Protein AF-A0A957D432-F1 (afdb_monomer)

Radius of gyration: 18.03 Å; Cα contacts (8 Å, |Δi|>4): 94; chains: 1; bounding box: 49×37×46 Å

Sequence (124 aa):
MTIDTNSYHFKAEIKQLLHILVHSLYKDRDIFLRELISNASDALTRMHFEMLTNRDVLDADAELALHIEVPEAAEGEPKRIIIKDSGIGMTREELVQNLGTIAQSGAREFLSRIGESDMDPSDV

Secondary structure (DSSP, 8-state):
--------PPPHHHHHHHHHHHHHHTT-TTHHHHHHHHHHHHHHHHHHHHHHH-S--S-TT----EEEE-PPPPTTSPP--EEEE-S----HHHHHHHTTTT-TTHHHHHHHHHHHS---GGG-

pLDDT: mean 79.61, std 14.27, range [41.69, 96.75]

Solvent-accessible surface area (backbone atoms only — not comparable to full-atom values): 7797 Å² total; per-residue (Å²): 133,86,80,86,84,81,88,80,75,68,44,73,69,52,55,53,49,52,54,53,48,58,65,38,42,72,78,49,69,62,52,64,56,54,54,54,51,50,54,39,52,54,28,34,52,53,30,54,51,46,59,76,74,44,88,82,57,91,60,86,81,62,75,78,50,77,50,80,46,71,64,84,56,56,94,92,51,78,79,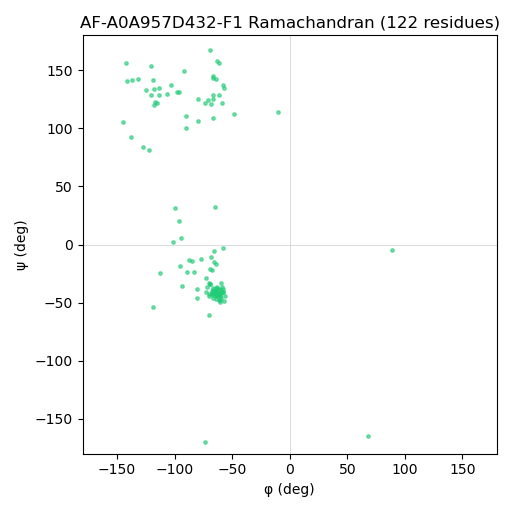56,76,46,79,48,59,56,30,63,76,74,54,74,67,49,46,50,39,58,75,44,44,73,56,90,56,63,63,61,53,50,53,49,50,50,73,76,34,98,58,60,75,78,82,111

Foldseek 3Di:
DDDDDDDADADPLVVVLVVLCVVLCVVPVCVVVVVVVVVLVVQLVQQLVCLVPPPPPPDSPDDFDWDWDFDDADVPGDGDIDIDGPGPDDDPVCCCPPVRPPPPPDSVVVVVVVVVDVDRPVVD

Mean predicted aligned error: 9.32 Å

Structure (mmCIF, N/CA/C/O backbone):
data_AF-A0A957D432-F1
#
_entry.id   AF-A0A957D432-F1
#
loop_
_atom_site.group_PDB
_atom_site.id
_atom_site.type_symbol
_atom_site.label_atom_id
_atom_site.label_alt_id
_atom_site.label_comp_id
_atom_site.label_asym_id
_atom_site.label_entity_id
_atom_site.label_seq_id
_atom_site.pdbx_PDB_ins_code
_atom_site.Cartn_x
_atom_site.Cartn_y
_atom_site.Cartn_z
_atom_site.occupancy
_atom_site.B_iso_or_equiv
_atom_site.auth_seq_id
_atom_site.auth_comp_id
_atom_site.auth_asym_id
_atom_site.auth_atom_id
_atom_site.pdbx_PDB_model_num
ATOM 1 N N . MET A 1 1 ? -24.585 2.915 -14.059 1.00 41.69 1 MET A N 1
ATOM 2 C CA . MET A 1 1 ? -23.945 3.693 -12.981 1.00 41.69 1 MET A CA 1
ATOM 3 C C . MET A 1 1 ? -22.870 4.537 -13.648 1.00 41.69 1 MET A C 1
ATOM 5 O O . MET A 1 1 ? -21.948 3.964 -14.210 1.00 41.69 1 MET A O 1
ATOM 9 N N . THR A 1 2 ? -23.057 5.850 -13.758 1.00 45.84 2 THR A N 1
ATOM 10 C CA . THR A 1 2 ? -22.041 6.756 -14.316 1.00 45.84 2 THR A CA 1
ATOM 11 C C . THR A 1 2 ? -20.928 6.916 -13.286 1.00 45.84 2 THR A C 1
ATOM 13 O O . THR A 1 2 ? -21.202 7.270 -12.144 1.00 45.84 2 THR A O 1
ATOM 16 N N . ILE A 1 3 ? -19.692 6.582 -13.659 1.00 67.50 3 ILE A N 1
ATOM 17 C CA . ILE A 1 3 ? -18.525 6.758 -12.792 1.00 67.50 3 ILE A CA 1
ATOM 18 C C . ILE A 1 3 ? -18.114 8.231 -12.877 1.00 67.50 3 ILE A C 1
ATOM 20 O O . ILE A 1 3 ? -17.563 8.660 -13.891 1.00 67.50 3 ILE A O 1
ATOM 24 N N . ASP A 1 4 ? -18.388 9.004 -11.826 1.00 76.25 4 ASP A N 1
ATOM 25 C CA . ASP A 1 4 ? -17.892 10.376 -11.713 1.00 76.25 4 ASP A CA 1
ATOM 26 C C . ASP A 1 4 ? -16.364 10.360 -11.578 1.00 76.25 4 ASP A C 1
ATOM 28 O O . ASP A 1 4 ? -15.793 9.931 -10.568 1.00 76.25 4 ASP A O 1
ATOM 32 N N . THR A 1 5 ? -15.696 10.806 -12.640 1.00 79.94 5 THR A N 1
ATOM 33 C CA . THR A 1 5 ? -14.236 10.863 -12.727 1.00 79.94 5 THR A CA 1
ATOM 34 C C . THR A 1 5 ? -13.764 12.220 -12.215 1.00 79.94 5 THR A C 1
ATOM 36 O O . THR A 1 5 ? -13.980 13.237 -12.868 1.00 79.94 5 THR A O 1
ATOM 39 N N . ASN A 1 6 ? -13.094 12.236 -11.060 1.00 79.94 6 ASN A N 1
ATOM 40 C CA . ASN A 1 6 ? -12.512 13.451 -10.483 1.00 79.94 6 ASN A CA 1
ATOM 41 C C . ASN A 1 6 ? -10.988 13.426 -10.634 1.00 79.94 6 ASN A C 1
ATOM 43 O O . ASN A 1 6 ? -10.344 12.447 -10.259 1.00 79.94 6 ASN A O 1
ATOM 47 N N . SER A 1 7 ? -10.419 14.512 -11.160 1.00 81.50 7 SER A N 1
ATOM 48 C CA . SER A 1 7 ? -8.970 14.702 -11.277 1.00 81.50 7 SER A CA 1
ATOM 49 C C . SER A 1 7 ? -8.453 15.520 -10.097 1.00 81.50 7 SER A C 1
ATOM 51 O O . SER A 1 7 ? -8.989 16.586 -9.798 1.00 81.50 7 SER A O 1
ATOM 53 N N . TYR A 1 8 ? -7.385 15.047 -9.458 1.00 81.38 8 TYR A N 1
ATOM 54 C CA . TYR A 1 8 ? -6.720 15.733 -8.351 1.00 81.38 8 TYR A CA 1
ATOM 55 C C . TYR A 1 8 ? -5.275 16.040 -8.742 1.00 81.38 8 TYR A C 1
ATOM 57 O O . TYR A 1 8 ? -4.612 15.239 -9.400 1.00 81.38 8 TYR A O 1
ATOM 65 N N . HIS A 1 9 ? -4.772 17.206 -8.342 1.00 79.94 9 HIS A N 1
ATOM 66 C CA . HIS A 1 9 ? -3.378 17.571 -8.569 1.00 79.94 9 HIS A CA 1
ATOM 67 C C . HIS A 1 9 ? -2.549 17.298 -7.322 1.00 79.94 9 HIS A C 1
ATOM 69 O O . HIS A 1 9 ? -2.889 17.754 -6.231 1.00 79.94 9 HIS A O 1
ATOM 75 N N . PHE A 1 10 ? -1.415 16.623 -7.507 1.00 77.94 10 PHE A N 1
ATOM 76 C CA . PHE A 1 10 ? -0.395 16.536 -6.471 1.00 77.94 10 PHE A CA 1
ATOM 77 C C . PHE A 1 10 ? 0.074 17.931 -6.056 1.00 77.94 10 PHE A C 1
ATOM 79 O O . PHE A 1 10 ? 0.337 18.791 -6.909 1.00 77.94 10 PHE A O 1
ATOM 86 N N . LYS A 1 11 ? 0.227 18.128 -4.745 1.00 77.50 11 LYS A N 1
ATOM 87 C CA . LYS A 1 11 ? 0.842 19.332 -4.176 1.00 77.50 11 LYS A CA 1
ATOM 88 C C . LYS A 1 11 ? 2.296 19.473 -4.649 1.00 77.50 11 LYS A C 1
ATOM 90 O O . LYS A 1 11 ? 2.923 18.490 -5.047 1.00 77.50 11 LYS A O 1
ATOM 95 N N . ALA A 1 12 ? 2.831 20.693 -4.645 1.00 75.19 12 ALA A N 1
ATOM 96 C CA . ALA A 1 12 ? 4.170 20.972 -5.175 1.00 75.19 12 ALA A CA 1
ATOM 97 C C . ALA A 1 12 ? 5.258 20.141 -4.470 1.00 75.19 12 ALA A C 1
ATOM 99 O O . ALA A 1 12 ? 6.149 19.602 -5.123 1.00 75.19 12 ALA A O 1
ATOM 100 N N . GLU A 1 13 ? 5.114 19.950 -3.161 1.00 70.12 13 GLU A N 1
ATOM 101 C CA . GLU A 1 13 ? 6.018 19.169 -2.320 1.00 70.12 13 GLU A CA 1
ATOM 102 C C . GLU A 1 13 ? 6.030 17.679 -2.706 1.00 70.12 13 GLU A C 1
ATOM 104 O O . GLU A 1 13 ? 7.090 17.058 -2.732 1.00 70.12 13 GLU A O 1
ATOM 109 N N . ILE A 1 14 ? 4.874 17.112 -3.089 1.00 73.25 14 ILE A N 1
ATOM 110 C CA . ILE A 1 14 ? 4.783 15.723 -3.583 1.00 73.25 14 ILE A CA 1
ATOM 111 C C . ILE A 1 14 ? 5.562 15.567 -4.881 1.00 73.25 14 ILE A C 1
ATOM 113 O O . ILE A 1 14 ? 6.280 14.589 -5.060 1.00 73.25 14 ILE A O 1
ATOM 117 N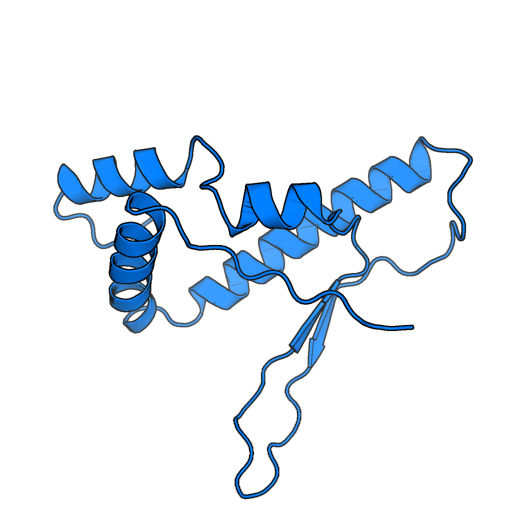 N . LYS A 1 15 ? 5.416 16.517 -5.809 1.00 76.31 15 LYS A N 1
ATOM 118 C CA . LYS A 1 15 ? 6.081 16.429 -7.115 1.00 76.31 15 LYS A CA 1
ATOM 119 C C . LYS A 1 15 ? 7.600 16.396 -6.956 1.00 76.31 15 LYS A C 1
ATOM 121 O O . LYS A 1 15 ? 8.261 15.633 -7.655 1.00 76.31 15 LYS A O 1
ATOM 126 N N . GLN A 1 16 ? 8.135 17.180 -6.021 1.00 74.19 16 GLN A N 1
ATOM 127 C CA . GLN A 1 16 ? 9.560 17.182 -5.705 1.00 74.19 16 GLN A CA 1
ATOM 128 C C . GLN A 1 16 ? 10.007 15.862 -5.061 1.00 74.19 16 GLN A C 1
ATOM 130 O O . GLN A 1 16 ? 11.031 15.312 -5.461 1.00 74.19 16 GLN A O 1
ATOM 135 N N . LEU A 1 17 ? 9.223 15.317 -4.125 1.00 75.69 17 LEU A N 1
ATOM 136 C CA . LEU A 1 17 ? 9.506 14.013 -3.521 1.00 75.69 17 LEU A CA 1
ATOM 137 C C . LEU A 1 17 ? 9.511 12.889 -4.564 1.00 75.69 17 LEU A C 1
ATOM 139 O O . LEU A 1 17 ? 10.468 12.126 -4.630 1.00 75.69 17 LEU A O 1
ATOM 143 N N . LEU A 1 18 ? 8.476 12.808 -5.405 1.00 78.25 18 LEU A N 1
ATOM 144 C CA . LEU A 1 18 ? 8.386 11.813 -6.477 1.00 78.25 18 LEU A CA 1
ATOM 145 C C . LEU A 1 18 ? 9.581 11.915 -7.425 1.00 78.25 18 LEU A C 1
ATOM 147 O O . LEU A 1 18 ? 10.137 10.894 -7.817 1.00 78.25 18 LEU A O 1
ATOM 151 N N . HIS A 1 19 ? 10.007 13.137 -7.754 1.00 77.31 19 HIS A N 1
ATOM 152 C CA . HIS A 1 19 ? 11.196 13.352 -8.566 1.00 77.31 19 HIS A CA 1
ATOM 153 C C . HIS A 1 19 ? 12.446 12.748 -7.906 1.00 77.31 19 HIS A C 1
ATOM 155 O O . HIS A 1 19 ? 13.184 12.033 -8.571 1.00 77.31 19 HIS A O 1
ATOM 161 N N . ILE A 1 20 ? 12.674 12.966 -6.608 1.00 74.81 20 ILE A N 1
ATOM 162 C CA . ILE A 1 20 ? 13.835 12.412 -5.883 1.00 74.81 20 ILE A CA 1
ATOM 163 C C . ILE A 1 20 ? 13.758 10.883 -5.772 1.00 74.81 20 ILE A C 1
ATOM 165 O O . ILE A 1 20 ? 14.737 10.191 -6.064 1.00 74.81 20 ILE A O 1
ATOM 169 N N . LEU A 1 21 ? 12.590 10.349 -5.401 1.00 72.69 21 LEU A N 1
ATOM 170 C CA . LEU A 1 21 ? 12.378 8.909 -5.255 1.00 72.69 21 LEU A CA 1
ATOM 171 C C . LEU A 1 21 ? 12.606 8.177 -6.573 1.00 72.69 21 LEU A C 1
ATOM 173 O O . LEU A 1 21 ? 13.296 7.166 -6.587 1.00 72.69 21 LEU A O 1
ATOM 177 N N . VAL A 1 22 ? 12.107 8.713 -7.691 1.00 73.00 22 VAL A N 1
ATOM 178 C CA . VAL A 1 22 ? 12.335 8.118 -9.013 1.00 73.00 22 VAL A CA 1
ATOM 179 C C . VAL A 1 22 ? 13.828 7.982 -9.296 1.00 73.00 22 VAL A C 1
ATOM 181 O O . VAL A 1 22 ? 14.243 6.915 -9.724 1.00 73.00 22 VAL A O 1
ATOM 184 N N . HIS A 1 23 ? 14.642 9.001 -9.008 1.00 70.38 23 HIS A N 1
ATOM 185 C CA . HIS A 1 23 ? 16.088 8.943 -9.252 1.00 70.38 23 HIS A CA 1
ATOM 186 C C . HIS A 1 23 ? 16.819 7.961 -8.323 1.00 70.38 23 HIS A C 1
ATOM 188 O O . HIS A 1 23 ? 17.753 7.297 -8.764 1.00 70.38 23 HIS A O 1
ATOM 194 N N . SER A 1 24 ? 16.364 7.823 -7.079 1.00 64.56 24 SER A N 1
ATOM 195 C CA . SER A 1 24 ? 17.001 6.967 -6.067 1.00 64.56 24 SER A CA 1
ATOM 196 C C . SER A 1 24 ? 16.635 5.488 -6.226 1.00 64.56 24 SER A C 1
ATOM 198 O O . SER A 1 24 ? 17.484 4.607 -6.124 1.00 64.56 24 SER A O 1
ATOM 200 N N . LEU A 1 25 ? 15.379 5.204 -6.588 1.00 59.66 25 LEU A N 1
ATOM 201 C CA . LEU A 1 25 ? 14.875 3.849 -6.843 1.00 59.66 25 LEU A CA 1
ATOM 202 C C . LEU A 1 25 ? 15.528 3.176 -8.063 1.00 59.66 25 LEU A C 1
ATOM 204 O O . LEU A 1 25 ? 15.416 1.961 -8.225 1.00 59.66 25 LEU A O 1
ATOM 208 N N . TYR A 1 26 ? 16.216 3.926 -8.934 1.00 58.03 26 TYR A N 1
A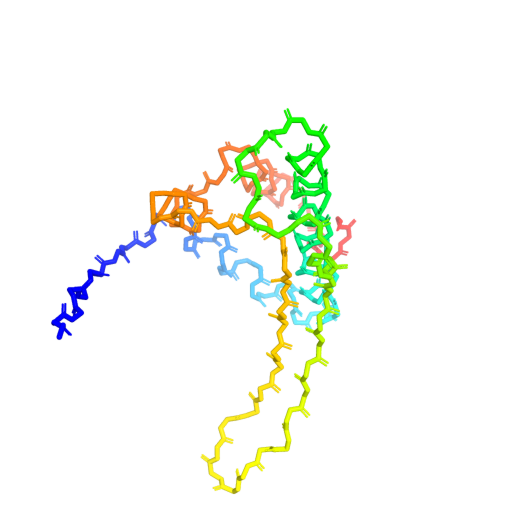TOM 209 C CA . TYR A 1 26 ? 16.983 3.322 -10.030 1.00 58.03 26 TYR A CA 1
ATOM 210 C C 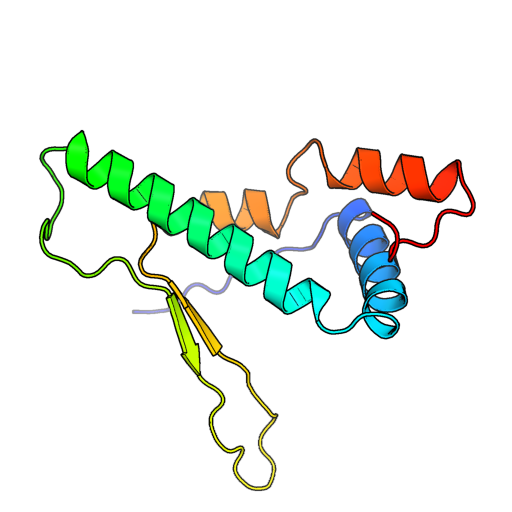. TYR A 1 26 ? 18.196 2.524 -9.548 1.00 58.03 26 TYR A C 1
ATOM 212 O O . TYR A 1 26 ? 18.657 1.656 -10.295 1.00 58.03 26 TYR A O 1
ATOM 220 N N . LYS A 1 27 ? 18.690 2.803 -8.336 1.00 63.50 27 LYS A N 1
ATOM 221 C CA . LYS A 1 27 ? 19.827 2.107 -7.732 1.00 63.50 27 LYS A CA 1
ATOM 222 C C . LYS A 1 27 ? 19.393 0.774 -7.115 1.00 63.50 27 LYS A C 1
ATOM 224 O O . LYS A 1 27 ? 19.970 -0.253 -7.456 1.00 63.50 27 LYS A O 1
ATOM 229 N N . ASP A 1 28 ? 18.293 0.782 -6.358 1.00 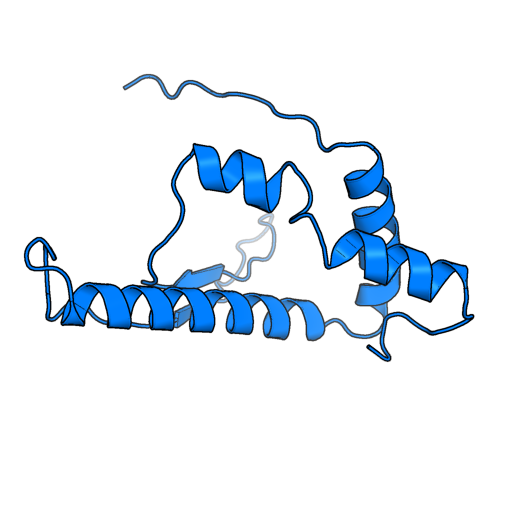70.88 28 ASP A N 1
ATOM 230 C CA . ASP A 1 28 ? 17.765 -0.386 -5.641 1.00 70.88 28 ASP A CA 1
ATOM 231 C C . ASP A 1 28 ? 16.287 -0.627 -5.967 1.00 70.88 28 ASP A C 1
ATOM 233 O O . ASP A 1 28 ? 15.363 -0.216 -5.260 1.00 70.88 28 ASP A O 1
ATOM 237 N N . ARG A 1 29 ? 16.057 -1.328 -7.082 1.00 75.06 29 ARG A N 1
ATOM 238 C CA . ARG A 1 29 ? 14.710 -1.564 -7.623 1.00 75.06 29 ARG A CA 1
ATOM 239 C C . ARG A 1 29 ? 13.843 -2.474 -6.760 1.00 75.06 29 ARG A C 1
ATOM 241 O O . ARG A 1 29 ? 12.653 -2.542 -7.014 1.00 75.06 29 ARG A O 1
ATOM 248 N N . ASP A 1 30 ? 14.385 -3.144 -5.752 1.00 84.19 30 ASP A N 1
ATOM 249 C CA . ASP A 1 30 ? 13.608 -4.056 -4.905 1.00 84.19 30 ASP A CA 1
ATOM 250 C C . ASP A 1 30 ? 12.900 -3.318 -3.755 1.00 84.19 30 ASP A C 1
ATOM 252 O O . ASP A 1 30 ? 11.961 -3.844 -3.152 1.00 84.19 30 ASP A O 1
ATOM 256 N N . ILE A 1 31 ? 13.291 -2.063 -3.489 1.00 82.25 31 ILE A N 1
ATOM 257 C CA . ILE A 1 31 ? 12.735 -1.243 -2.406 1.00 82.25 31 ILE A CA 1
ATOM 258 C C . ILE A 1 31 ? 11.231 -1.032 -2.586 1.00 82.25 31 ILE A C 1
ATOM 260 O O . ILE A 1 31 ? 10.486 -1.206 -1.627 1.00 82.25 31 ILE A O 1
ATOM 264 N N . PHE A 1 32 ? 10.744 -0.727 -3.797 1.00 84.81 32 PHE A N 1
ATOM 265 C CA . PHE A 1 32 ? 9.304 -0.487 -3.983 1.00 84.81 32 PHE A CA 1
ATOM 266 C C . PHE A 1 32 ? 8.470 -1.708 -3.572 1.00 84.81 32 PHE A C 1
ATOM 268 O O . PHE A 1 32 ? 7.389 -1.552 -3.011 1.00 84.81 32 PHE A O 1
ATOM 275 N N . LEU A 1 33 ? 8.970 -2.921 -3.835 1.00 90.06 33 LEU A N 1
ATOM 276 C CA . LEU A 1 33 ? 8.258 -4.147 -3.503 1.00 90.06 33 LEU A CA 1
ATOM 277 C C . LEU A 1 33 ? 8.217 -4.345 -1.987 1.00 90.06 33 LEU A C 1
ATOM 279 O O . LEU A 1 33 ? 7.160 -4.665 -1.447 1.00 90.06 33 LEU A O 1
ATOM 283 N N . ARG A 1 34 ? 9.336 -4.084 -1.300 1.00 90.25 34 ARG A N 1
ATOM 284 C CA . ARG A 1 34 ? 9.410 -4.091 0.167 1.00 90.25 34 ARG A CA 1
ATOM 285 C C . ARG A 1 34 ? 8.403 -3.118 0.783 1.00 90.25 34 ARG A C 1
ATOM 287 O O . ARG A 1 34 ? 7.649 -3.519 1.665 1.00 90.25 34 ARG A O 1
ATOM 294 N N . GLU A 1 35 ? 8.350 -1.880 0.294 1.00 89.38 35 GLU A N 1
ATOM 295 C CA . GLU A 1 35 ? 7.436 -0.859 0.822 1.00 89.38 35 GLU A CA 1
ATOM 296 C C . GLU A 1 35 ? 5.962 -1.225 0.588 1.00 89.38 35 GLU A C 1
ATOM 298 O O . GLU A 1 35 ? 5.131 -1.081 1.484 1.00 89.38 35 GLU A O 1
ATOM 303 N N . LEU A 1 36 ? 5.615 -1.760 -0.589 1.00 92.62 36 LEU A N 1
ATOM 304 C CA . LEU A 1 36 ? 4.244 -2.200 -0.871 1.00 92.62 36 LEU A CA 1
ATOM 305 C C . LEU A 1 36 ? 3.828 -3.402 -0.012 1.00 92.62 36 LEU A C 1
ATOM 307 O O . LEU A 1 36 ? 2.698 -3.431 0.472 1.00 92.62 36 LEU A O 1
ATOM 311 N N . ILE A 1 37 ? 4.732 -4.358 0.222 1.00 94.50 37 ILE A N 1
ATOM 312 C CA . ILE A 1 37 ? 4.479 -5.489 1.127 1.00 94.50 37 ILE A CA 1
ATOM 313 C C . ILE A 1 37 ? 4.306 -5.000 2.571 1.00 94.50 37 ILE A C 1
ATOM 315 O O . ILE A 1 37 ? 3.402 -5.469 3.259 1.00 94.50 37 ILE A O 1
ATOM 319 N N . SER A 1 38 ? 5.119 -4.037 3.021 1.00 93.69 38 SER A N 1
ATOM 320 C CA . SER A 1 38 ? 4.979 -3.442 4.356 1.00 93.69 38 SER A CA 1
ATOM 321 C C . SER A 1 38 ? 3.610 -2.779 4.528 1.00 93.69 38 SER A C 1
ATOM 323 O O . SER A 1 38 ? 2.900 -3.075 5.486 1.00 93.69 38 SER A O 1
ATOM 325 N N . ASN A 1 39 ? 3.190 -1.962 3.556 1.00 94.00 39 ASN A N 1
ATOM 326 C CA . ASN A 1 39 ? 1.882 -1.301 3.580 1.00 94.00 39 ASN A CA 1
ATOM 327 C C . ASN A 1 39 ? 0.719 -2.305 3.628 1.00 94.00 39 ASN A C 1
ATOM 329 O O . ASN A 1 39 ? -0.248 -2.106 4.364 1.00 94.00 39 ASN A O 1
ATOM 333 N N . ALA A 1 40 ? 0.813 -3.396 2.867 1.00 96.31 40 ALA A N 1
ATOM 334 C CA . ALA A 1 40 ? -0.190 -4.453 2.893 1.00 96.31 40 ALA A CA 1
ATOM 335 C C . ALA A 1 40 ? -0.214 -5.213 4.229 1.00 96.31 40 ALA A C 1
ATOM 337 O O . ALA A 1 40 ? -1.287 -5.503 4.752 1.00 96.31 40 ALA A O 1
ATOM 338 N N . SER A 1 41 ? 0.950 -5.499 4.822 1.00 96.56 41 SER A N 1
ATOM 339 C CA . SER A 1 41 ? 1.048 -6.115 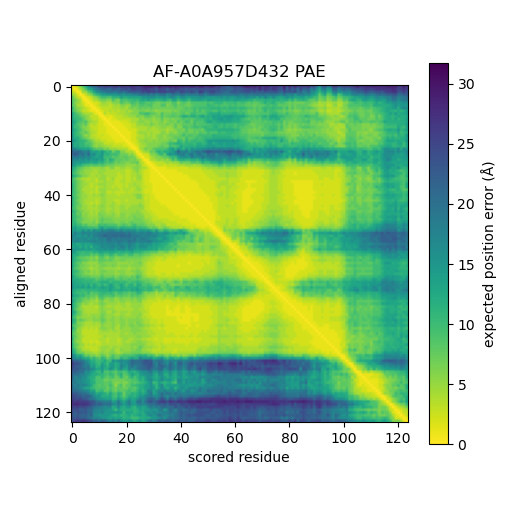6.152 1.00 96.56 41 SER A CA 1
ATOM 340 C C . SER A 1 41 ? 0.373 -5.258 7.229 1.00 96.56 41 SER A C 1
ATOM 342 O O . SER A 1 41 ? -0.362 -5.778 8.075 1.00 96.56 41 SER A O 1
ATOM 344 N N . ASP A 1 42 ? 0.565 -3.939 7.179 1.00 95.12 42 ASP A N 1
ATOM 345 C CA . ASP A 1 42 ? -0.103 -3.001 8.085 1.00 95.12 42 ASP A CA 1
ATOM 346 C C . ASP A 1 42 ? -1.623 -2.995 7.866 1.00 95.12 42 ASP A C 1
ATOM 348 O O . ASP A 1 42 ? -2.395 -3.021 8.830 1.00 95.12 42 ASP A O 1
ATOM 352 N N . ALA A 1 43 ? -2.075 -3.022 6.608 1.00 95.81 43 ALA A N 1
ATOM 353 C CA . ALA A 1 43 ? -3.495 -3.084 6.269 1.00 95.81 43 ALA A CA 1
ATOM 354 C C . ALA A 1 43 ? -4.161 -4.378 6.770 1.00 95.81 43 ALA A C 1
ATOM 356 O O . ALA A 1 43 ? -5.259 -4.322 7.332 1.00 95.81 43 ALA A O 1
ATOM 357 N N . LEU A 1 44 ? -3.491 -5.525 6.621 1.00 95.88 44 LEU A N 1
ATOM 358 C CA . LEU A 1 44 ? -3.944 -6.824 7.131 1.00 95.88 44 LEU A CA 1
ATOM 359 C C . LEU A 1 44 ? -3.982 -6.845 8.661 1.00 95.88 44 LEU A C 1
ATOM 361 O O . LEU A 1 44 ? -4.949 -7.322 9.249 1.00 95.88 44 LEU A O 1
ATOM 365 N N . THR A 1 45 ? -2.974 -6.268 9.319 1.00 95.00 45 THR A N 1
ATOM 366 C CA . THR A 1 45 ? -2.927 -6.173 10.787 1.00 95.00 45 THR A CA 1
ATOM 367 C C . THR A 1 45 ? -4.087 -5.339 11.329 1.00 95.00 45 THR A C 1
ATOM 369 O O . THR A 1 45 ? -4.738 -5.728 12.301 1.00 95.00 45 THR A O 1
ATOM 372 N N . ARG A 1 46 ? -4.387 -4.208 10.680 1.00 93.31 46 ARG A N 1
ATOM 373 C CA . ARG A 1 46 ? -5.540 -3.367 11.031 1.00 93.31 46 ARG A CA 1
ATOM 374 C C . ARG A 1 46 ? -6.858 -4.103 10.812 1.00 93.31 46 ARG A C 1
ATOM 376 O O . ARG A 1 46 ? -7.715 -4.049 11.687 1.00 93.31 46 ARG A O 1
ATOM 383 N N . MET A 1 47 ? -6.998 -4.833 9.704 1.00 92.50 47 MET A N 1
ATOM 384 C CA . MET A 1 47 ? -8.195 -5.639 9.448 1.00 92.50 47 MET A CA 1
ATOM 385 C C . MET A 1 47 ? -8.376 -6.734 10.500 1.00 92.50 47 MET A C 1
ATOM 387 O O . MET A 1 47 ? -9.461 -6.887 11.049 1.00 92.50 47 MET A O 1
ATOM 391 N N . HIS A 1 48 ? -7.304 -7.440 10.857 1.00 91.69 48 HIS A N 1
ATOM 392 C CA . HIS A 1 48 ? -7.337 -8.454 11.906 1.00 91.69 48 HIS A CA 1
ATOM 393 C C . HIS A 1 48 ? -7.797 -7.875 13.254 1.00 91.69 48 HIS A C 1
ATOM 395 O O . HIS A 1 48 ? -8.599 -8.487 13.956 1.00 91.69 48 HIS A O 1
ATOM 401 N N . PHE A 1 49 ? -7.341 -6.670 13.613 1.00 91.06 49 PHE A N 1
ATOM 402 C CA . PHE A 1 49 ? -7.811 -5.986 14.819 1.00 91.06 49 PHE A CA 1
ATOM 403 C C . PHE A 1 49 ? -9.311 -5.655 14.762 1.00 91.06 49 PHE A C 1
ATOM 405 O O . PHE A 1 49 ? -10.027 -5.888 15.739 1.00 91.06 49 PHE A O 1
ATOM 412 N N . GLU A 1 50 ? -9.802 -5.153 13.628 1.00 89.94 50 GLU A N 1
ATOM 413 C CA . GLU A 1 50 ? -11.233 -4.892 13.421 1.00 89.94 50 GLU A CA 1
ATOM 414 C C . GLU A 1 50 ? -12.063 -6.178 13.526 1.00 89.94 50 GLU A C 1
ATOM 416 O O . GLU A 1 50 ? -13.079 -6.189 14.215 1.00 89.94 50 GLU A O 1
ATOM 421 N N . MET A 1 51 ? -11.595 -7.293 12.953 1.00 88.50 51 MET A N 1
ATOM 422 C CA . MET A 1 51 ? -12.271 -8.597 13.045 1.00 88.50 51 MET A CA 1
ATOM 423 C C . MET A 1 51 ? -12.439 -9.092 14.487 1.00 88.50 51 MET A C 1
ATOM 425 O O . MET A 1 51 ? -13.425 -9.751 14.811 1.00 88.50 51 MET A O 1
ATOM 429 N N . LEU A 1 52 ? -11.488 -8.768 15.366 1.00 87.69 52 LEU A N 1
ATOM 430 C CA . LEU A 1 52 ? -11.519 -9.170 16.774 1.00 87.69 52 LEU A CA 1
ATOM 431 C C . LEU A 1 52 ? -12.365 -8.249 17.661 1.00 87.69 52 LEU A C 1
ATOM 433 O O . LEU A 1 52 ? -12.788 -8.662 18.743 1.00 87.69 52 LEU A O 1
ATOM 437 N N . THR A 1 53 ? -12.566 -6.995 17.257 1.00 88.56 53 THR A N 1
ATOM 438 C CA . THR A 1 53 ? -13.152 -5.957 18.120 1.00 88.56 53 THR A CA 1
ATOM 439 C C . THR A 1 53 ? -14.531 -5.495 17.667 1.00 88.56 53 THR A C 1
ATOM 441 O O . THR A 1 53 ? -15.328 -5.052 18.499 1.00 88.56 53 THR A O 1
ATOM 444 N N . ASN A 1 54 ? -14.847 -5.642 16.383 1.00 83.25 54 ASN A N 1
ATOM 445 C CA . ASN A 1 54 ? -16.091 -5.197 15.783 1.00 83.25 54 ASN A CA 1
ATOM 446 C C . ASN A 1 54 ? -17.051 -6.375 15.546 1.00 83.25 54 ASN A C 1
ATOM 448 O O . ASN A 1 54 ? -16.661 -7.447 15.093 1.00 83.25 54 ASN A O 1
ATOM 452 N N . ARG A 1 55 ? -18.335 -6.176 15.860 1.00 75.75 55 ARG A N 1
ATOM 453 C CA . ARG A 1 55 ? -19.391 -7.187 15.680 1.00 75.75 55 ARG A CA 1
ATOM 454 C C . ARG A 1 55 ? -20.031 -7.163 14.293 1.00 75.75 55 ARG A C 1
ATOM 456 O O . ARG A 1 55 ? -20.721 -8.116 13.952 1.00 75.75 55 ARG A O 1
ATOM 463 N N . ASP A 1 56 ? -19.786 -6.111 13.517 1.00 81.12 56 ASP A N 1
ATOM 464 C CA . ASP A 1 56 ? -20.390 -5.888 12.199 1.00 81.12 56 ASP A CA 1
ATOM 465 C C . ASP A 1 56 ? -19.493 -6.370 11.042 1.00 81.12 56 ASP A C 1
ATOM 467 O O . ASP A 1 56 ? -19.636 -5.942 9.895 1.00 81.12 56 ASP A O 1
ATOM 471 N N . VAL A 1 57 ? -18.546 -7.265 11.331 1.00 77.62 57 VAL A N 1
ATOM 472 C CA . VAL A 1 57 ? -17.688 -7.892 10.321 1.00 77.62 57 VAL A CA 1
ATOM 473 C C . VAL A 1 57 ? -18.549 -8.819 9.466 1.00 77.62 57 VAL A C 1
ATOM 475 O O . VAL A 1 57 ? -19.179 -9.743 9.976 1.00 77.62 57 VAL A O 1
ATOM 478 N N . LEU A 1 58 ? -18.583 -8.554 8.157 1.00 75.44 58 LEU A N 1
ATOM 479 C CA . LEU A 1 58 ? -19.437 -9.275 7.205 1.00 75.44 58 LEU A CA 1
ATOM 480 C C . LEU A 1 58 ? -19.081 -10.761 7.095 1.00 75.44 58 LEU A C 1
ATOM 482 O O . LEU A 1 58 ? -19.977 -11.591 6.964 1.00 75.44 58 LEU A O 1
ATOM 486 N N . ASP A 1 59 ? -17.788 -11.075 7.140 1.00 81.12 59 ASP A N 1
ATOM 487 C CA . ASP A 1 59 ? -17.264 -12.435 7.085 1.00 81.12 59 ASP A CA 1
ATOM 488 C C . ASP A 1 59 ? -16.019 -12.535 7.975 1.00 81.12 59 ASP A C 1
ATOM 490 O O . ASP A 1 59 ? -14.960 -11.994 7.656 1.00 81.12 59 ASP A O 1
ATOM 494 N N . ALA A 1 60 ? -16.173 -13.175 9.135 1.00 77.38 60 ALA A N 1
ATOM 495 C CA . ALA A 1 60 ? -15.096 -13.353 10.106 1.00 77.38 60 ALA A CA 1
ATOM 496 C C . ALA A 1 60 ? -14.108 -14.465 9.709 1.00 77.38 60 ALA A C 1
ATOM 498 O O . ALA A 1 60 ? -13.031 -14.546 10.295 1.00 77.38 60 ALA A O 1
ATOM 499 N N . ASP A 1 61 ? -14.461 -15.290 8.720 1.00 81.00 61 ASP A N 1
ATOM 500 C CA . ASP A 1 61 ? -13.619 -16.372 8.205 1.00 81.00 61 ASP A CA 1
ATOM 501 C C . ASP A 1 61 ? -12.933 -15.982 6.882 1.00 81.00 61 ASP A C 1
ATOM 503 O O . ASP A 1 61 ? -12.204 -16.788 6.296 1.00 81.00 61 ASP A O 1
ATOM 507 N N . ALA A 1 62 ? -13.147 -14.748 6.407 1.00 84.75 62 ALA A N 1
ATOM 508 C CA . ALA A 1 62 ? -12.498 -14.227 5.215 1.00 84.75 62 ALA A CA 1
ATOM 509 C C . ALA A 1 62 ? -10.969 -14.289 5.347 1.00 84.75 62 ALA A C 1
ATOM 511 O O . ALA A 1 62 ? -10.384 -13.902 6.362 1.00 84.75 62 ALA A O 1
ATOM 512 N N . GLU A 1 63 ? -10.312 -14.762 4.290 1.00 89.94 63 GLU A N 1
ATOM 513 C CA . GLU A 1 63 ? -8.862 -14.908 4.274 1.00 89.94 63 GLU A CA 1
ATOM 514 C C . GLU A 1 63 ? -8.169 -13.538 4.326 1.00 89.94 63 GLU A C 1
ATOM 516 O O . GLU A 1 63 ? -8.388 -12.673 3.473 1.00 89.94 63 GLU A O 1
ATOM 521 N N . LEU A 1 64 ? -7.280 -13.365 5.306 1.00 93.25 64 LEU A N 1
ATOM 522 C CA . LEU A 1 64 ? -6.336 -12.254 5.375 1.00 93.25 64 LEU A CA 1
ATOM 523 C C . LEU A 1 64 ? -5.046 -12.649 4.654 1.00 93.25 64 LEU A C 1
ATOM 525 O O . LEU A 1 64 ? -4.209 -13.363 5.206 1.00 93.25 64 LEU A O 1
ATOM 529 N N . ALA A 1 65 ? -4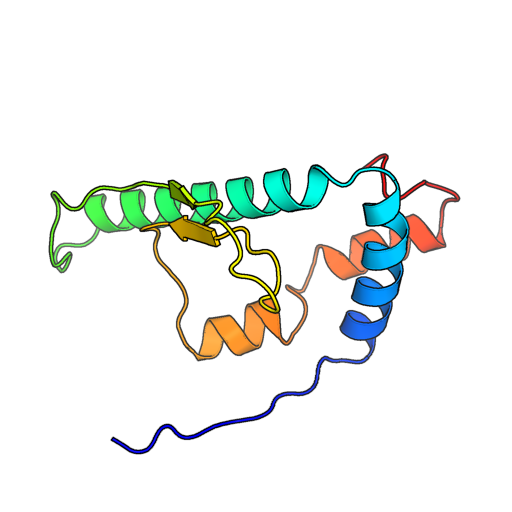.889 -12.186 3.418 1.00 95.25 65 ALA A N 1
ATOM 530 C CA . ALA A 1 65 ? -3.782 -12.558 2.555 1.00 95.25 65 ALA A CA 1
ATOM 531 C C . ALA A 1 65 ? -3.282 -11.385 1.712 1.00 95.25 65 ALA A C 1
ATOM 533 O O . ALA A 1 65 ? -4.001 -10.430 1.409 1.00 95.25 65 ALA A O 1
ATOM 534 N N . LEU A 1 66 ? -2.020 -11.509 1.305 1.00 96.31 66 LEU A N 1
ATOM 535 C CA . LEU A 1 66 ? -1.412 -10.731 0.238 1.00 96.31 66 LEU A CA 1
ATOM 536 C C . LEU A 1 66 ? -1.085 -11.671 -0.926 1.00 96.31 66 LEU A C 1
ATOM 538 O O . LEU A 1 66 ? -0.411 -12.686 -0.754 1.00 96.31 66 LEU A O 1
ATOM 542 N N . HIS A 1 67 ? -1.530 -11.300 -2.121 1.00 96.62 67 HIS A N 1
ATOM 543 C CA . HIS A 1 67 ? -1.257 -12.000 -3.367 1.00 96.62 67 HIS A CA 1
ATOM 544 C C . HIS A 1 67 ? -0.394 -11.132 -4.279 1.00 96.62 67 HIS A C 1
ATOM 546 O O . HIS A 1 67 ? -0.667 -9.946 -4.476 1.00 96.62 67 HIS A O 1
ATOM 552 N N . ILE A 1 68 ? 0.629 -11.748 -4.870 1.00 96.19 68 ILE A N 1
ATOM 553 C CA . ILE A 1 68 ? 1.482 -11.126 -5.883 1.00 96.19 68 ILE A CA 1
ATOM 554 C C . ILE A 1 68 ? 1.323 -11.919 -7.176 1.00 96.19 68 ILE A C 1
ATOM 556 O 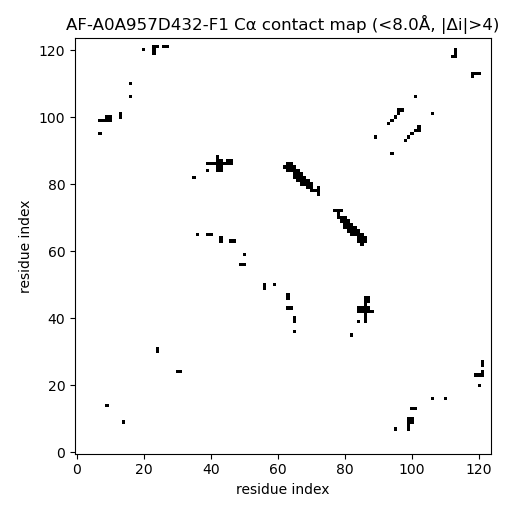O . ILE A 1 68 ? 1.614 -13.113 -7.223 1.00 96.19 68 ILE A O 1
ATOM 560 N N . GLU A 1 69 ? 0.874 -11.248 -8.229 1.00 96.19 69 GLU A N 1
ATOM 561 C CA . GLU A 1 69 ? 0.683 -11.826 -9.556 1.00 96.19 69 GLU A CA 1
ATOM 562 C C . GLU A 1 69 ? 1.594 -11.116 -10.560 1.00 96.19 69 GLU A C 1
ATOM 564 O O . GLU A 1 69 ? 1.657 -9.885 -10.616 1.00 96.19 69 GLU A O 1
ATOM 569 N N . VAL A 1 70 ? 2.278 -11.897 -11.395 1.00 95.06 70 VAL A N 1
ATOM 570 C CA . VAL A 1 70 ? 3.090 -11.391 -12.509 1.00 95.06 70 VAL A CA 1
ATOM 571 C C . VAL A 1 70 ? 2.559 -12.030 -13.792 1.00 95.06 70 VAL A C 1
ATOM 573 O O . VAL A 1 70 ? 3.077 -13.063 -14.218 1.00 95.06 70 VAL A O 1
ATOM 576 N N . PRO A 1 71 ? 1.467 -11.495 -14.370 1.00 94.31 71 PRO A N 1
ATOM 577 C CA . PRO A 1 71 ? 0.883 -12.066 -15.575 1.00 94.31 71 PRO A CA 1
ATOM 578 C C . PRO A 1 71 ? 1.836 -11.916 -16.764 1.00 94.31 71 PRO A C 1
ATOM 580 O O . PRO A 1 71 ? 2.528 -10.902 -16.903 1.00 94.31 71 PRO A O 1
ATOM 583 N N . GLU A 1 72 ? 1.836 -12.909 -17.653 1.00 93.44 72 GLU A N 1
ATOM 584 C CA . GLU A 1 72 ? 2.520 -12.789 -18.938 1.00 93.44 72 GLU A CA 1
ATOM 585 C C . GLU A 1 72 ? 1.898 -11.643 -19.744 1.00 93.44 72 GLU A C 1
ATOM 587 O O . GLU A 1 72 ? 0.678 -11.551 -19.898 1.00 93.44 72 GLU A O 1
ATOM 592 N N . ALA A 1 73 ? 2.743 -10.739 -20.237 1.00 91.56 73 ALA A N 1
ATOM 593 C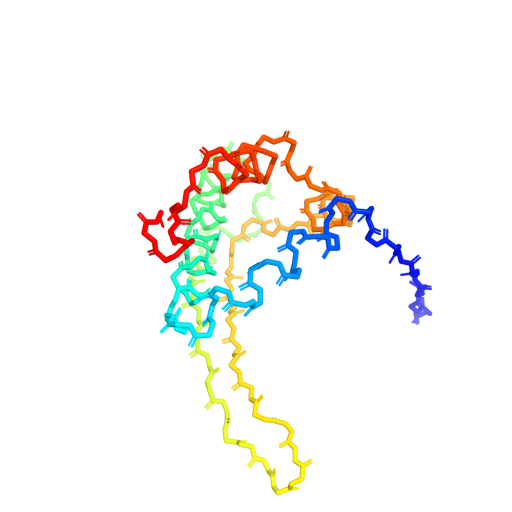 CA . ALA A 1 73 ? 2.294 -9.648 -21.087 1.00 91.56 73 ALA A CA 1
ATOM 594 C C . ALA A 1 73 ? 2.093 -10.170 -22.512 1.00 91.56 73 ALA A C 1
ATOM 596 O O . ALA A 1 73 ? 3.025 -10.719 -23.105 1.00 91.56 73 ALA A O 1
ATOM 597 N N . ALA A 1 74 ? 0.896 -9.969 -23.065 1.00 90.44 74 ALA A N 1
ATOM 598 C CA . ALA A 1 74 ? 0.657 -10.195 -24.483 1.00 90.44 74 ALA A CA 1
ATOM 599 C C . ALA A 1 74 ? 1.513 -9.242 -25.334 1.00 90.44 74 ALA A C 1
ATOM 601 O O . ALA A 1 74 ? 1.953 -8.183 -24.875 1.00 90.44 74 ALA A O 1
ATOM 602 N N . GLU A 1 75 ? 1.752 -9.610 -26.591 1.00 91.12 75 GLU A N 1
ATOM 603 C CA . GLU A 1 75 ? 2.510 -8.767 -27.512 1.00 91.12 75 GLU A CA 1
ATOM 604 C C . GLU A 1 75 ? 1.830 -7.395 -27.668 1.00 91.12 75 GLU A C 1
ATOM 606 O O . GLU A 1 75 ? 0.657 -7.298 -28.021 1.00 91.12 75 GLU A O 1
ATOM 611 N N . GLY A 1 76 ? 2.567 -6.326 -27.355 1.00 91.19 76 GLY A N 1
ATOM 612 C CA . GLY A 1 76 ? 2.056 -4.952 -27.357 1.00 91.19 76 GLY A CA 1
ATOM 613 C C . GLY A 1 76 ? 1.437 -4.467 -26.038 1.00 91.19 76 GLY A C 1
ATOM 614 O O . GLY A 1 76 ? 1.115 -3.284 -25.941 1.00 91.19 76 GLY A O 1
ATOM 615 N N . GLU A 1 77 ? 1.311 -5.312 -25.008 1.00 90.50 77 GLU A N 1
ATOM 616 C CA . GLU A 1 77 ? 0.840 -4.894 -23.680 1.00 90.50 77 GLU A CA 1
ATOM 617 C C . GLU A 1 77 ? 1.982 -4.483 -22.733 1.00 90.50 77 GLU A C 1
ATOM 619 O O . GLU A 1 77 ? 3.092 -5.025 -22.796 1.00 90.50 77 GLU A O 1
ATOM 624 N N . PRO A 1 78 ? 1.731 -3.542 -21.800 1.00 92.56 78 PRO A N 1
ATOM 625 C CA . PRO A 1 78 ? 2.691 -3.227 -20.755 1.00 92.56 78 PRO A CA 1
ATOM 626 C C . PRO A 1 78 ? 2.858 -4.410 -19.794 1.00 92.56 78 PRO A C 1
ATOM 628 O O . PRO A 1 78 ? 1.896 -5.079 -19.411 1.00 92.56 78 PRO A O 1
ATOM 631 N N . LYS A 1 79 ? 4.094 -4.617 -19.333 1.00 93.81 79 LYS A N 1
ATOM 632 C CA . LYS A 1 79 ? 4.381 -5.551 -18.238 1.00 93.81 79 LYS A CA 1
ATOM 633 C C . LYS A 1 79 ? 3.709 -5.071 -16.956 1.00 93.81 79 LYS A C 1
ATOM 635 O O . LYS A 1 79 ? 3.680 -3.871 -16.682 1.00 93.81 79 LYS A O 1
ATOM 640 N N . ARG A 1 80 ? 3.196 -6.011 -16.165 1.00 93.62 80 ARG A N 1
ATOM 641 C CA . ARG A 1 80 ? 2.477 -5.724 -14.923 1.00 93.62 80 ARG A CA 1
ATOM 642 C C . ARG A 1 80 ? 2.992 -6.599 -13.789 1.00 93.62 80 ARG A C 1
ATOM 644 O O . ARG A 1 80 ? 3.293 -7.770 -13.989 1.00 93.62 80 ARG A O 1
ATOM 651 N N . ILE A 1 81 ? 3.050 -6.006 -12.605 1.00 93.69 81 ILE A N 1
ATOM 652 C CA . ILE A 1 81 ? 3.117 -6.699 -11.321 1.00 93.69 81 ILE A CA 1
ATOM 653 C C . ILE A 1 81 ? 1.882 -6.229 -10.567 1.00 93.69 81 ILE A C 1
ATOM 655 O O . ILE A 1 81 ? 1.617 -5.027 -10.514 1.00 93.69 81 ILE A O 1
ATOM 659 N N . ILE A 1 82 ? 1.098 -7.165 -10.050 1.00 95.06 82 ILE A N 1
ATOM 660 C CA . ILE A 1 82 ? -0.148 -6.876 -9.353 1.00 95.06 82 ILE A CA 1
ATOM 661 C C . ILE A 1 82 ? 0.015 -7.348 -7.914 1.00 95.06 82 ILE A C 1
ATOM 663 O O . ILE A 1 82 ? 0.302 -8.517 -7.679 1.00 95.06 82 ILE A O 1
ATOM 667 N N . ILE A 1 83 ? -0.162 -6.433 -6.965 1.00 96.12 83 ILE A N 1
ATOM 668 C CA . ILE A 1 83 ? -0.120 -6.711 -5.529 1.00 96.12 83 ILE A CA 1
ATOM 669 C C . ILE A 1 83 ? -1.521 -6.435 -4.999 1.00 96.12 83 ILE A C 1
ATOM 671 O O . ILE A 1 83 ? -2.049 -5.341 -5.204 1.00 96.12 83 ILE A O 1
ATOM 675 N N . LYS A 1 84 ? -2.139 -7.444 -4.389 1.00 96.75 84 LYS A N 1
ATOM 676 C CA . LYS A 1 84 ? -3.486 -7.370 -3.815 1.00 96.75 84 LYS A CA 1
ATOM 677 C C . LYS A 1 84 ? -3.409 -7.794 -2.361 1.00 96.75 84 LYS A C 1
ATOM 679 O O . LYS A 1 84 ? -2.838 -8.842 -2.081 1.00 96.75 84 LYS A O 1
ATOM 684 N N . ASP A 1 85 ? -4.017 -7.030 -1.473 1.00 96.62 85 ASP A N 1
ATOM 685 C CA . ASP A 1 85 ? -4.238 -7.425 -0.088 1.00 96.62 85 ASP A CA 1
ATOM 686 C C . ASP A 1 85 ? -5.735 -7.436 0.232 1.00 96.62 85 ASP A C 1
ATOM 688 O O . ASP A 1 85 ? -6.524 -6.735 -0.405 1.00 96.62 85 ASP A O 1
ATOM 692 N N . SER A 1 86 ? -6.123 -8.255 1.206 1.00 95.31 86 SER A N 1
ATOM 693 C CA . SER A 1 86 ? -7.458 -8.245 1.814 1.00 95.31 86 SER A CA 1
ATOM 694 C C . SER A 1 86 ? -7.471 -7.487 3.147 1.00 95.31 86 SER A C 1
ATOM 696 O O . SER A 1 86 ? -8.208 -7.831 4.070 1.00 95.31 86 SER A O 1
ATOM 698 N N . GLY A 1 87 ? -6.620 -6.464 3.272 1.00 94.50 87 GLY A N 1
ATOM 699 C CA . GLY A 1 87 ? -6.557 -5.612 4.448 1.00 94.50 87 GLY A CA 1
ATOM 700 C C . GLY A 1 87 ? -7.740 -4.652 4.554 1.00 94.50 87 GLY A C 1
ATOM 701 O O . GLY A 1 87 ? -8.721 -4.720 3.816 1.00 94.50 87 GLY A O 1
ATOM 702 N N . ILE A 1 88 ? -7.627 -3.706 5.487 1.00 92.81 88 ILE A N 1
ATOM 703 C CA . ILE A 1 88 ? -8.722 -2.787 5.841 1.00 92.81 88 ILE A CA 1
ATOM 704 C C . ILE A 1 88 ? -9.143 -1.853 4.689 1.00 92.81 88 ILE A C 1
ATOM 706 O O . ILE A 1 88 ? -10.223 -1.265 4.717 1.00 92.81 88 ILE A O 1
ATOM 710 N N . GLY A 1 89 ? -8.296 -1.717 3.665 1.00 93.06 89 GLY A N 1
ATOM 711 C CA . GLY A 1 89 ? -8.528 -0.837 2.528 1.00 93.06 89 GLY A CA 1
ATOM 712 C C . GLY A 1 89 ? -8.484 0.649 2.892 1.00 93.06 89 GLY A C 1
ATOM 713 O O . GLY A 1 89 ? -7.961 1.053 3.931 1.00 93.06 89 GLY A O 1
ATOM 714 N N . MET A 1 90 ? -9.001 1.481 1.987 1.00 93.44 90 MET A N 1
ATOM 715 C CA . MET A 1 90 ? -9.113 2.929 2.169 1.00 93.44 90 MET A CA 1
ATOM 716 C C . MET A 1 90 ? -10.431 3.437 1.591 1.00 93.44 90 MET A C 1
ATOM 718 O O . MET A 1 90 ? -10.854 3.041 0.503 1.00 93.44 90 MET A O 1
ATOM 722 N N . THR A 1 91 ? -11.045 4.375 2.299 1.00 92.50 91 THR A N 1
ATOM 723 C CA . THR A 1 91 ? -12.149 5.196 1.798 1.00 92.50 91 THR A CA 1
ATOM 724 C C . THR A 1 91 ? -11.676 6.175 0.722 1.00 92.50 91 THR A C 1
ATOM 726 O O . THR A 1 91 ? -10.481 6.412 0.522 1.00 92.50 91 THR A O 1
ATOM 729 N N . ARG A 1 92 ? -12.624 6.797 0.015 1.00 89.12 92 ARG A N 1
ATOM 730 C CA . ARG A 1 92 ? -12.316 7.799 -1.013 1.00 89.12 92 ARG A CA 1
ATOM 731 C C . ARG A 1 92 ? -11.543 8.986 -0.432 1.00 89.12 92 ARG A C 1
ATOM 733 O O . ARG A 1 92 ? -10.607 9.483 -1.058 1.00 89.12 92 ARG A O 1
ATOM 740 N N . GLU A 1 93 ? -11.943 9.441 0.744 1.00 87.75 93 GLU A N 1
ATOM 741 C CA . GLU A 1 93 ? -11.340 10.562 1.454 1.00 87.75 93 GLU A CA 1
ATOM 742 C C . GLU A 1 93 ? -9.911 10.217 1.887 1.00 87.75 93 GLU A C 1
ATOM 744 O O . GLU A 1 93 ? -8.995 11.009 1.656 1.00 87.75 93 GLU A O 1
ATOM 749 N N . GLU A 1 94 ? -9.697 9.008 2.418 1.00 86.69 94 GLU A N 1
ATOM 750 C CA . GLU A 1 94 ? -8.365 8.505 2.771 1.00 86.69 94 GLU A CA 1
ATOM 751 C C . GLU A 1 94 ? -7.461 8.358 1.548 1.00 86.69 94 GLU A C 1
ATOM 753 O O . GLU A 1 94 ? -6.285 8.686 1.641 1.00 86.69 94 GLU A O 1
ATOM 758 N N . LEU A 1 95 ? -7.980 7.949 0.385 1.00 86.88 95 LEU A N 1
ATOM 759 C CA . LEU A 1 95 ? -7.191 7.918 -0.851 1.00 86.88 95 LEU A CA 1
ATOM 760 C C . LEU A 1 95 ? -6.700 9.321 -1.237 1.00 86.88 95 LEU A C 1
ATOM 762 O O . LEU A 1 95 ? -5.518 9.511 -1.526 1.00 86.88 95 LEU A O 1
ATOM 766 N N . VAL A 1 96 ? -7.586 10.323 -1.218 1.00 83.62 96 VAL A N 1
ATOM 767 C CA . VAL A 1 96 ? -7.221 11.713 -1.552 1.00 83.62 96 VAL A CA 1
ATOM 768 C C . VAL A 1 96 ? -6.232 12.281 -0.536 1.00 83.62 96 VAL A C 1
ATOM 770 O O . VAL A 1 96 ? -5.287 12.979 -0.915 1.00 83.62 96 VAL A O 1
ATOM 773 N N . GLN A 1 97 ? -6.432 11.985 0.746 1.00 81.62 97 GLN A N 1
ATOM 774 C CA . GLN A 1 97 ? -5.550 12.439 1.806 1.00 81.62 97 GLN A CA 1
ATOM 775 C C . GLN A 1 97 ? -4.199 11.723 1.732 1.00 81.62 97 GLN A C 1
ATOM 777 O O . GLN A 1 97 ? -3.195 12.372 1.487 1.00 81.62 97 GLN A O 1
ATOM 782 N N . ASN A 1 98 ? -4.162 10.400 1.860 1.00 80.12 98 ASN A N 1
ATOM 783 C CA . ASN A 1 98 ? -2.929 9.635 2.045 1.00 80.12 98 ASN A CA 1
ATOM 784 C C . ASN A 1 98 ? -2.070 9.571 0.774 1.00 80.12 98 ASN A C 1
ATOM 786 O O . ASN A 1 98 ? -0.847 9.649 0.871 1.00 80.12 98 ASN A O 1
ATOM 790 N N . LEU A 1 99 ? -2.686 9.475 -0.412 1.00 79.00 99 LEU A N 1
ATOM 791 C CA . LEU A 1 99 ? -1.951 9.420 -1.685 1.00 79.00 99 LEU A CA 1
ATOM 792 C C . LEU A 1 99 ? -1.787 10.804 -2.327 1.00 79.00 99 LEU A C 1
ATOM 794 O O . LEU A 1 99 ? -0.772 11.081 -2.963 1.00 79.00 99 LEU A O 1
ATOM 798 N N . GLY A 1 100 ? -2.789 11.679 -2.191 1.00 67.38 100 GLY A N 1
ATOM 799 C CA . GLY A 1 100 ? -2.805 12.989 -2.851 1.00 67.38 100 GLY A CA 1
ATOM 800 C C . GLY A 1 100 ? -2.152 14.119 -2.048 1.00 67.38 100 GLY A C 1
ATOM 801 O O . GLY A 1 100 ? -1.710 15.115 -2.628 1.00 67.38 100 GLY A O 1
ATOM 802 N N . THR A 1 101 ? -2.077 13.989 -0.722 1.00 62.59 101 THR A N 1
ATOM 803 C CA . THR A 1 101 ? -1.637 15.047 0.194 1.00 62.59 101 THR A CA 1
ATOM 804 C C . THR A 1 101 ? -0.728 14.459 1.268 1.00 62.59 101 THR A C 1
ATOM 806 O O . THR A 1 101 ? -1.237 14.025 2.285 1.00 62.59 101 THR A O 1
ATOM 809 N N . ILE A 1 102 ? 0.597 14.463 1.044 1.00 58.88 102 ILE A N 1
ATOM 810 C CA . ILE A 1 102 ? 1.653 13.974 1.968 1.00 58.88 102 ILE A CA 1
ATOM 811 C C . ILE A 1 102 ? 1.133 13.663 3.375 1.00 58.88 102 ILE A C 1
ATOM 813 O O . ILE A 1 102 ? 0.773 14.589 4.111 1.00 58.88 102 ILE A O 1
ATOM 817 N N . ALA A 1 103 ? 1.174 12.382 3.754 1.00 52.44 103 ALA A N 1
ATOM 818 C CA . ALA A 1 103 ? 1.127 11.967 5.149 1.00 52.44 103 ALA A CA 1
ATOM 819 C C . ALA A 1 103 ? 2.146 12.816 5.927 1.00 52.44 103 ALA A C 1
ATOM 821 O O . ALA A 1 103 ? 3.346 12.770 5.661 1.00 52.44 103 ALA A O 1
ATOM 822 N N . GLN A 1 104 ? 1.631 13.675 6.804 1.00 51.66 104 GLN A N 1
ATOM 823 C CA . GLN A 1 104 ? 2.219 14.947 7.239 1.00 51.66 104 GLN A CA 1
ATOM 824 C C . GLN A 1 104 ? 3.622 14.911 7.880 1.00 51.66 104 GLN A C 1
ATOM 826 O O . GLN A 1 104 ? 4.153 15.980 8.173 1.00 51.66 104 GLN A O 1
ATOM 831 N N . SER A 1 105 ? 4.242 13.751 8.090 1.00 52.22 105 SER A N 1
ATOM 832 C CA . SER A 1 105 ? 5.485 13.618 8.860 1.00 52.22 105 SER A CA 1
ATOM 833 C C . SER A 1 105 ? 6.667 13.059 8.057 1.00 52.22 105 SER A C 1
ATOM 835 O O . SER A 1 105 ? 7.696 13.724 7.972 1.00 52.22 105 SER A O 1
ATOM 837 N N . GLY A 1 106 ? 6.530 11.901 7.403 1.00 56.72 106 GLY A N 1
ATOM 838 C CA . GLY A 1 106 ? 7.687 11.171 6.856 1.00 56.72 106 GLY A CA 1
ATOM 839 C C . GLY A 1 106 ? 8.374 11.835 5.656 1.00 56.72 106 GLY A C 1
ATOM 840 O O . GLY A 1 106 ? 9.594 11.959 5.621 1.00 56.72 106 GLY A O 1
ATOM 841 N N . ALA A 1 107 ? 7.609 12.330 4.680 1.00 63.22 107 ALA A N 1
ATOM 842 C CA . ALA A 1 107 ? 8.195 12.889 3.457 1.00 63.22 107 ALA A CA 1
ATOM 843 C C . ALA A 1 107 ? 8.951 14.204 3.689 1.00 63.22 107 ALA A C 1
ATOM 845 O O . ALA A 1 107 ? 9.936 14.483 3.012 1.00 63.22 107 ALA A O 1
ATOM 846 N N . ARG A 1 108 ? 8.485 15.035 4.629 1.00 63.44 108 ARG A N 1
ATOM 847 C CA . ARG A 1 108 ? 9.118 16.328 4.918 1.00 63.44 108 ARG A CA 1
ATOM 848 C C . ARG A 1 108 ? 10.441 16.133 5.656 1.00 63.44 108 ARG A C 1
ATOM 850 O O . ARG A 1 108 ? 11.410 16.801 5.320 1.00 63.44 108 ARG A O 1
ATOM 857 N N . GLU A 1 109 ? 10.467 15.194 6.599 1.00 65.19 109 GLU A N 1
ATOM 858 C CA . GLU A 1 109 ? 11.675 14.789 7.323 1.00 65.19 109 GLU A CA 1
ATOM 859 C C . GLU A 1 109 ? 12.690 14.091 6.400 1.00 65.19 109 GLU A C 1
ATOM 861 O O . GLU A 1 109 ? 13.893 14.333 6.482 1.00 65.19 109 GLU A O 1
ATOM 866 N N . PHE A 1 110 ? 12.211 13.285 5.453 1.00 65.69 110 PHE A N 1
ATOM 867 C CA . PHE A 1 110 ? 13.048 12.682 4.418 1.00 65.69 110 PHE A CA 1
ATOM 868 C C . PHE A 1 110 ? 13.678 13.737 3.495 1.00 65.69 110 PHE A C 1
ATOM 870 O O . PHE A 1 110 ? 14.888 13.731 3.277 1.00 65.69 110 PHE A O 1
ATOM 877 N N . LEU A 1 111 ? 12.883 14.703 3.014 1.00 66.00 111 LEU A N 1
ATOM 878 C CA . LEU A 1 111 ? 13.379 15.820 2.202 1.00 66.00 111 LEU A CA 1
ATOM 879 C C . LEU A 1 111 ? 14.393 16.689 2.959 1.00 66.00 111 LEU A C 1
ATOM 881 O O . LEU A 1 111 ? 15.370 17.128 2.355 1.00 66.00 111 LEU A O 1
ATOM 885 N N . SER A 1 112 ? 14.191 16.938 4.260 1.00 66.19 112 SER A N 1
ATOM 886 C CA . SER A 1 112 ? 15.163 17.694 5.060 1.00 66.19 112 SER A CA 1
ATOM 887 C C . SER A 1 112 ? 16.467 16.923 5.252 1.00 66.19 112 SER A C 1
ATOM 889 O O . SER A 1 112 ? 17.533 17.503 5.093 1.00 66.19 112 SER A O 1
ATOM 891 N N . ARG A 1 113 ? 16.403 15.609 5.506 1.00 66.19 113 ARG A N 1
ATOM 892 C CA . ARG A 1 113 ? 17.598 14.763 5.667 1.00 66.19 113 ARG A CA 1
ATOM 893 C C . ARG A 1 113 ? 18.448 14.695 4.397 1.00 66.19 113 ARG A C 1
ATOM 895 O O . ARG A 1 113 ? 19.665 14.811 4.488 1.00 66.19 113 ARG A O 1
ATOM 902 N N . ILE A 1 114 ? 17.819 14.589 3.227 1.00 64.94 114 ILE A N 1
ATOM 903 C CA . ILE A 1 114 ? 18.515 14.607 1.926 1.00 64.94 114 ILE A CA 1
ATOM 904 C C . ILE A 1 114 ? 19.076 15.999 1.600 1.00 64.94 114 ILE A C 1
ATOM 906 O O . ILE A 1 114 ? 20.115 16.119 0.964 1.00 64.94 114 ILE A O 1
ATOM 910 N N . GLY A 1 115 ? 18.401 17.072 2.020 1.00 62.72 115 GLY A N 1
ATOM 911 C CA . GLY A 1 115 ? 18.901 18.434 1.820 1.00 62.72 115 GLY A CA 1
ATOM 912 C C . GLY A 1 115 ? 20.091 18.800 2.717 1.00 62.72 115 GLY A C 1
ATOM 913 O O . GLY A 1 115 ? 20.902 19.639 2.333 1.00 62.72 115 GLY A O 1
ATOM 914 N N . GLU A 1 116 ? 20.188 18.197 3.905 1.00 60.50 116 GLU A N 1
ATOM 915 C CA . GLU A 1 116 ? 21.215 18.500 4.916 1.00 60.50 116 GLU A CA 1
ATOM 916 C C . GLU A 1 116 ? 22.437 17.576 4.862 1.00 60.50 116 GLU A C 1
ATOM 918 O O . GLU A 1 116 ? 23.496 17.924 5.387 1.00 60.50 116 GLU A O 1
ATOM 923 N N . SER A 1 117 ? 22.321 16.413 4.227 1.00 53.66 117 SER A N 1
ATOM 924 C CA . SER A 1 117 ? 23.410 15.450 4.105 1.00 53.66 117 SER A CA 1
ATOM 925 C C . SER A 1 117 ? 23.467 14.893 2.692 1.00 53.66 117 SER A C 1
ATOM 927 O O . SER A 1 117 ? 22.432 14.592 2.110 1.00 53.66 117 SER A O 1
ATOM 929 N N . ASP A 1 118 ? 24.680 14.692 2.175 1.00 57.22 118 ASP A N 1
ATOM 930 C CA . ASP A 1 118 ? 24.979 13.913 0.958 1.00 57.22 118 ASP A CA 1
ATOM 931 C C . ASP A 1 118 ? 24.627 12.409 1.154 1.00 57.22 118 ASP A C 1
ATOM 933 O O . ASP A 1 118 ? 25.319 11.520 0.663 1.00 57.22 118 ASP A O 1
ATOM 937 N N . MET A 1 119 ? 23.592 12.098 1.949 1.00 56.91 119 MET A N 1
ATOM 938 C CA . MET A 1 119 ? 23.083 10.747 2.152 1.00 56.91 119 MET A CA 1
ATOM 939 C C . MET A 1 119 ? 22.385 10.288 0.880 1.00 56.91 119 MET A C 1
ATOM 941 O O . MET A 1 119 ? 21.443 10.925 0.399 1.00 56.91 119 MET A O 1
ATOM 945 N N . ASP A 1 120 ? 22.842 9.149 0.367 1.00 59.72 120 ASP A N 1
ATOM 946 C CA . ASP A 1 120 ? 22.173 8.465 -0.722 1.00 59.72 120 ASP A CA 1
ATOM 947 C C . ASP A 1 120 ? 20.814 7.963 -0.214 1.00 59.72 120 ASP A C 1
ATOM 949 O O . ASP A 1 120 ? 20.757 7.301 0.827 1.00 59.72 120 ASP A O 1
ATOM 953 N N . PRO A 1 121 ? 19.700 8.247 -0.904 1.00 54.91 121 PRO A N 1
ATOM 954 C CA . PRO A 1 121 ? 18.397 7.781 -0.454 1.00 54.91 121 PRO A CA 1
ATOM 955 C C . PRO A 1 121 ? 18.242 6.248 -0.485 1.00 54.91 121 PRO A C 1
ATOM 957 O O . PRO A 1 121 ? 17.226 5.754 -0.003 1.00 54.91 121 PRO A O 1
ATOM 960 N N . SER A 1 122 ? 19.224 5.499 -1.015 1.00 56.03 122 SER A N 1
ATOM 961 C CA . SER A 1 122 ? 19.348 4.041 -0.834 1.00 56.03 122 SER A CA 1
ATOM 962 C C . SER A 1 122 ? 19.717 3.601 0.584 1.00 56.03 122 SER A C 1
ATOM 964 O O . SER A 1 122 ? 19.510 2.441 0.935 1.00 56.03 122 SER A O 1
ATOM 966 N N . ASP A 1 123 ? 20.298 4.495 1.383 1.00 55.97 123 ASP A N 1
ATOM 967 C CA . ASP A 1 123 ? 20.933 4.158 2.661 1.00 55.97 123 ASP A CA 1
ATOM 968 C C . ASP A 1 123 ? 19.986 4.333 3.868 1.00 55.97 123 ASP A C 1
ATOM 970 O O . ASP A 1 123 ? 20.414 4.193 5.018 1.00 55.97 123 ASP A O 1
ATOM 974 N N . VAL A 1 124 ? 18.708 4.649 3.609 1.00 51.81 124 VAL A N 1
ATOM 975 C CA . VAL A 1 124 ? 17.644 4.876 4.607 1.00 51.81 124 VAL A CA 1
ATOM 976 C C . VAL A 1 124 ? 16.685 3.691 4.685 1.00 51.81 124 VAL A C 1
ATOM 978 O O . VAL A 1 124 ? 16.244 3.190 3.624 1.00 51.81 124 VAL A O 1
#

Nearest PDB structures (foldseek):
  5knd-assembly1_G  TM=3.250E-01  e=2.826E+00  Enterococcus hirae ATCC 9790
  5voz-assembly1_M  TM=2.100E-01  e=1.200E+00  Saccharomyces cerevisiae S288C
  5knb-assembly1_G  TM=1.400E-01  e=3.224E+00  Enterococcus hirae ATCC 9790
  6vq8-assembly1_H  TM=1.717E-01  e=5.461E+00  Rattus norvegicus